Protein AF-W5J853-F1 (afdb_monomer_lite)

Foldseek 3Di:
DVQQVQQVVLLVVLVVLVVDPPVPDDPVSVVSNCCSVPDGGGDDDVPPDGSHPVVVVVVVVVVVVVVVVVVVVVCVVVVVPVVVVVVVVVPD

Organism: Anopheles darlingi (NCBI:txid43151)

Radius of gyration: 26.84 Å; chains: 1; bounding box: 46×20×85 Å

Secondary structure (DSSP, 8-state):
-HHHHHHHHTTTHHHHHHTS-GGG--HHHHHHHHHHHH-----EETTTEE--HHHHHHHHHHHHHHHHHHHHHHHHHHHHHHHHHHTTTTT-

InterPro domains:
  IPR009318 Gustatory receptor [PF06151] (1-79)

Sequence (92 aa):
MFAAEVNDESKRPIEVLRSIPREGWCLEAKRFAEEVTTDVVALTGLKFFSMTRKLVLNVTGAIITYELVLIQFHKDEVSDVDLCKLKRMDTL

Structure (mmCIF, N/CA/C/O backbone):
data_AF-W5J853-F1
#
_entry.id   AF-W5J853-F1
#
loop_
_atom_site.group_PDB
_atom_site.id
_atom_site.type_symbol
_atom_site.label_atom_id
_atom_site.label_alt_id
_atom_site.label_comp_id
_atom_site.label_asym_id
_atom_site.label_entity_id
_atom_site.label_seq_id
_atom_site.pdbx_PDB_ins_code
_atom_site.Cartn_x
_atom_site.Cartn_y
_atom_site.Cartn_z
_atom_site.occupancy
_atom_site.B_iso_or_equiv
_atom_site.auth_seq_id
_atom_site.auth_comp_id
_atom_site.auth_asym_id
_atom_site.auth_atom_id
_atom_site.pdbx_PDB_model_num
ATOM 1 N N . MET A 1 1 ? -4.057 -9.637 -8.658 1.00 62.75 1 MET A N 1
ATOM 2 C CA . MET A 1 1 ? -2.662 -9.906 -8.234 1.00 62.75 1 MET A CA 1
ATOM 3 C C . MET A 1 1 ? -2.703 -10.287 -6.767 1.00 62.75 1 MET A C 1
ATOM 5 O O . MET A 1 1 ? -2.673 -9.405 -5.917 1.00 62.75 1 MET A O 1
ATOM 9 N N . PHE A 1 2 ? -2.755 -11.585 -6.474 1.00 86.94 2 PHE A N 1
ATOM 10 C CA . PHE A 1 2 ? -3.066 -12.096 -5.132 1.00 86.94 2 PHE A CA 1
ATOM 11 C C . PHE A 1 2 ? -2.158 -11.554 -4.017 1.00 86.94 2 PHE A C 1
ATOM 13 O O . PHE A 1 2 ? -2.612 -11.269 -2.917 1.00 86.94 2 PHE A O 1
ATOM 20 N N . ALA A 1 3 ? -0.869 -11.355 -4.299 1.00 90.81 3 ALA A N 1
ATOM 21 C CA . ALA A 1 3 ? 0.087 -10.928 -3.282 1.00 90.81 3 ALA A CA 1
ATOM 22 C C . ALA A 1 3 ? -0.046 -9.444 -2.883 1.00 90.81 3 ALA A C 1
ATOM 24 O O . ALA A 1 3 ? 0.128 -9.100 -1.718 1.00 90.81 3 ALA A O 1
ATOM 25 N N . ALA A 1 4 ? -0.365 -8.565 -3.840 1.00 93.88 4 ALA A N 1
ATOM 26 C CA . ALA A 1 4 ? -0.579 -7.140 -3.580 1.00 93.88 4 ALA A CA 1
ATOM 27 C C . ALA A 1 4 ? -1.960 -6.863 -2.962 1.00 93.88 4 ALA A C 1
ATOM 29 O O . ALA A 1 4 ? -2.122 -5.873 -2.251 1.00 93.88 4 ALA A O 1
ATOM 30 N N . G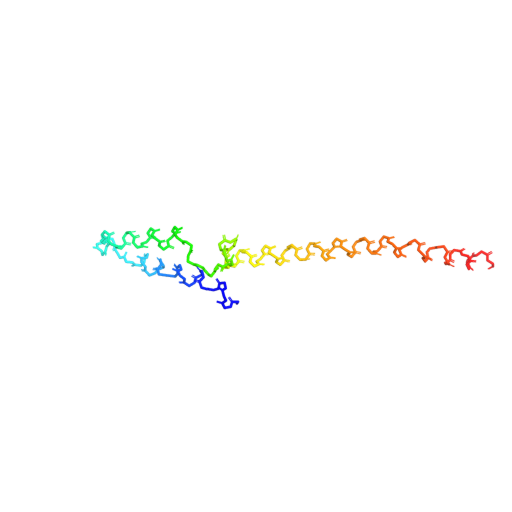LU A 1 5 ? -2.931 -7.749 -3.204 1.00 95.50 5 GLU A N 1
ATOM 31 C CA . GLU A 1 5 ? -4.278 -7.681 -2.626 1.00 95.50 5 GLU A CA 1
ATOM 32 C C . GLU A 1 5 ? -4.271 -7.811 -1.102 1.00 95.50 5 GLU A C 1
ATOM 34 O O . GLU A 1 5 ? -5.149 -7.248 -0.465 1.00 95.50 5 GLU A O 1
ATOM 39 N N . VAL A 1 6 ? -3.256 -8.441 -0.498 1.00 95.69 6 VAL A N 1
ATOM 40 C CA . VAL A 1 6 ? -3.106 -8.496 0.968 1.00 95.69 6 VAL A CA 1
ATOM 41 C C . VAL A 1 6 ? -3.102 -7.091 1.587 1.00 95.69 6 VAL A C 1
ATOM 43 O O . VAL A 1 6 ? -3.736 -6.880 2.617 1.00 95.69 6 VAL A O 1
ATOM 46 N N . ASN A 1 7 ?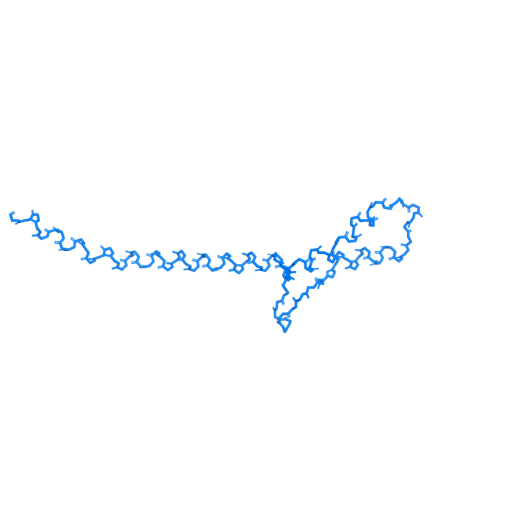 -2.447 -6.118 0.938 1.00 96.00 7 ASN A N 1
ATOM 47 C CA . ASN A 1 7 ? -2.432 -4.729 1.409 1.00 96.00 7 ASN A CA 1
ATOM 48 C C . ASN A 1 7 ? -3.762 -3.997 1.217 1.00 96.00 7 ASN A C 1
ATOM 50 O O . ASN A 1 7 ? -4.077 -3.077 1.971 1.00 96.00 7 ASN A O 1
ATOM 54 N N . ASP A 1 8 ? -4.509 -4.365 0.180 1.00 94.94 8 ASP A N 1
ATOM 55 C CA . ASP A 1 8 ? -5.814 -3.773 -0.097 1.00 94.94 8 ASP A CA 1
ATOM 56 C C . ASP A 1 8 ? -6.859 -4.355 0.878 1.00 94.94 8 ASP A C 1
ATOM 58 O O . ASP A 1 8 ? -7.660 -3.617 1.451 1.00 94.94 8 ASP A O 1
ATOM 62 N N . GLU A 1 9 ? -6.807 -5.667 1.129 1.00 95.50 9 GLU A N 1
ATOM 63 C CA . GLU A 1 9 ? -7.716 -6.381 2.029 1.00 95.50 9 GLU A CA 1
ATOM 64 C C . GLU A 1 9 ? -7.529 -5.957 3.485 1.00 95.50 9 GLU A C 1
ATOM 66 O O . GLU A 1 9 ? -8.511 -5.745 4.194 1.00 95.50 9 GLU A O 1
ATOM 71 N N . SER A 1 10 ? -6.282 -5.746 3.925 1.00 95.44 10 SER A N 1
ATOM 72 C CA . SER A 1 10 ? -5.993 -5.310 5.295 1.00 95.44 10 SER A CA 1
ATOM 73 C C . SER A 1 10 ? -6.635 -3.967 5.648 1.00 95.44 10 SER A C 1
ATOM 75 O O . SER A 1 10 ? -6.832 -3.672 6.823 1.00 95.44 10 SER A O 1
ATOM 77 N N . LYS A 1 11 ? -6.959 -3.146 4.640 1.00 95.50 11 LYS A N 1
ATOM 78 C CA . LYS A 1 11 ? -7.561 -1.820 4.813 1.00 95.50 11 LYS A CA 1
ATOM 79 C C . LYS A 1 11 ? -9.084 -1.844 4.792 1.00 95.50 11 LYS A C 1
ATOM 81 O O . LYS A 1 11 ? -9.686 -0.899 5.289 1.00 95.50 11 LYS A O 1
ATOM 86 N N . ARG A 1 12 ? -9.724 -2.904 4.287 1.00 95.50 12 ARG A N 1
ATOM 87 C CA . ARG A 1 12 ? -11.195 -3.001 4.207 1.00 95.50 12 ARG A CA 1
ATOM 88 C C . ARG A 1 12 ? -11.945 -2.827 5.533 1.00 95.50 12 ARG A C 1
ATOM 90 O O . ARG A 1 12 ? -13.025 -2.235 5.497 1.00 95.50 12 ARG A O 1
ATOM 97 N N . PRO A 1 13 ? -11.424 -3.242 6.707 1.00 95.56 13 PRO A N 1
ATOM 98 C CA . PRO A 1 13 ? -12.130 -3.045 7.974 1.00 95.56 13 PRO A CA 1
ATOM 99 C C . PRO A 1 13 ? -12.504 -1.586 8.267 1.00 95.56 13 PRO A C 1
ATOM 101 O O . PRO A 1 13 ? -13.490 -1.336 8.960 1.00 95.56 13 PRO A O 1
ATOM 104 N N . ILE A 1 14 ? -11.780 -0.609 7.705 1.00 95.31 14 ILE A N 1
ATOM 105 C CA . ILE A 1 14 ? -12.097 0.810 7.898 1.00 95.31 14 ILE A CA 1
ATOM 106 C C . ILE A 1 14 ? -13.469 1.196 7.335 1.00 95.31 14 ILE A C 1
ATOM 108 O O . ILE A 1 14 ? -14.113 2.104 7.856 1.00 95.31 14 ILE A O 1
ATOM 112 N N . GLU A 1 15 ? -13.927 0.528 6.277 1.00 95.00 15 GLU A N 1
ATOM 113 C CA . GLU A 1 15 ? -15.227 0.797 5.657 1.00 95.00 15 GLU A CA 1
ATOM 114 C C . GLU A 1 15 ? -16.356 0.397 6.605 1.00 95.00 15 GLU A C 1
ATOM 116 O O . GLU A 1 15 ? -17.299 1.159 6.818 1.00 95.00 15 GLU A O 1
ATOM 121 N N . VAL A 1 16 ? -16.194 -0.752 7.263 1.00 94.06 16 VAL A N 1
ATOM 122 C CA . VAL A 1 16 ? -17.124 -1.242 8.281 1.00 94.06 16 VAL A CA 1
ATOM 123 C C . VAL A 1 16 ? -17.104 -0.327 9.503 1.00 94.06 16 VAL A C 1
ATOM 125 O O . VAL A 1 16 ? -18.165 0.105 9.946 1.00 94.06 16 VAL A O 1
ATOM 128 N N . LEU A 1 17 ? -15.924 0.061 10.003 1.00 94.06 17 LEU A N 1
ATOM 129 C CA . LEU A 1 17 ? -15.811 0.990 11.139 1.00 94.06 17 LEU A CA 1
ATOM 130 C C . LEU A 1 17 ? -16.495 2.334 10.862 1.00 94.06 17 LEU A C 1
ATOM 132 O O . LEU A 1 17 ? -17.142 2.896 11.742 1.00 94.06 17 LEU A O 1
ATOM 136 N N . ARG A 1 18 ? -16.406 2.841 9.627 1.00 92.06 18 ARG A N 1
ATOM 137 C CA . ARG A 1 18 ? -17.054 4.099 9.221 1.00 92.06 18 ARG A CA 1
ATOM 138 C C . ARG A 1 18 ? -18.579 4.030 9.172 1.00 92.06 18 ARG A C 1
ATOM 140 O O . ARG A 1 18 ? -19.208 5.083 9.194 1.00 92.06 18 ARG A O 1
ATOM 147 N N . SER A 1 19 ? -19.172 2.837 9.134 1.00 93.62 19 SER A N 1
ATOM 148 C CA . SER A 1 19 ? -20.629 2.666 9.224 1.00 93.62 19 SER A CA 1
ATOM 149 C C . SER A 1 19 ? -21.176 2.730 10.656 1.00 93.62 19 SER A C 1
ATOM 151 O O . SER A 1 19 ? -22.387 2.836 10.841 1.00 93.62 19 SER A O 1
ATOM 153 N N . ILE A 1 20 ? -20.307 2.690 11.673 1.00 92.94 20 ILE A N 1
ATOM 154 C CA . ILE A 1 20 ? -20.722 2.668 13.078 1.00 92.94 20 ILE A CA 1
ATOM 155 C C . ILE A 1 20 ? -21.200 4.072 13.502 1.00 92.94 20 ILE A C 1
ATOM 157 O O . ILE A 1 20 ? -20.458 5.047 13.323 1.00 92.94 20 ILE A O 1
ATOM 161 N N . PRO A 1 21 ? -22.407 4.204 14.092 1.00 93.75 21 PRO A N 1
ATOM 162 C CA . PRO A 1 21 ? -22.905 5.474 14.614 1.00 93.75 21 PRO A CA 1
ATOM 163 C C . PRO A 1 21 ? -22.036 5.972 15.770 1.00 93.75 21 PRO A C 1
ATOM 165 O O . PRO A 1 21 ? -21.399 5.193 16.471 1.00 93.75 21 PRO A O 1
ATOM 168 N N . ARG A 1 22 ? -22.029 7.288 16.003 1.00 88.88 22 ARG A N 1
ATOM 169 C CA . ARG A 1 22 ? -21.100 7.944 16.941 1.00 88.88 22 ARG A CA 1
ATOM 170 C C . ARG A 1 22 ? -21.185 7.396 18.373 1.00 88.88 22 ARG A C 1
ATOM 172 O O . ARG A 1 22 ? -20.165 7.333 19.046 1.00 88.88 22 ARG A O 1
ATOM 179 N N . GLU A 1 23 ? -22.367 6.959 18.806 1.00 93.31 23 GLU A N 1
ATOM 180 C CA . GLU A 1 23 ? -22.590 6.320 20.114 1.00 93.31 23 GLU A CA 1
ATOM 181 C C . GLU A 1 23 ? -21.881 4.963 20.262 1.00 93.31 23 GLU A C 1
ATOM 183 O O . GLU A 1 23 ? -21.542 4.565 21.371 1.00 93.31 23 GLU A O 1
ATOM 188 N N . GLY A 1 24 ? -21.636 4.258 19.152 1.00 87.75 24 GLY A N 1
ATOM 189 C CA . GLY A 1 24 ? -20.947 2.965 19.123 1.00 87.75 24 GLY A CA 1
ATOM 190 C C . GLY A 1 24 ? -19.421 3.065 19.050 1.00 87.75 24 GLY A C 1
ATOM 191 O O . GLY A 1 24 ? -18.747 2.037 19.021 1.00 87.75 24 GLY A O 1
ATOM 192 N N . TRP A 1 25 ? -18.855 4.275 19.005 1.00 95.12 25 TRP A N 1
ATOM 193 C CA . TRP A 1 25 ? -17.406 4.470 18.971 1.00 95.12 25 TRP A CA 1
ATOM 194 C C . TRP A 1 25 ? -16.808 4.420 20.376 1.00 95.12 25 TRP A C 1
ATOM 196 O O . TRP A 1 25 ? -16.937 5.359 21.160 1.00 95.12 25 TRP A O 1
ATOM 206 N N . CYS A 1 26 ? -16.087 3.340 20.668 1.00 94.38 26 CYS A N 1
ATOM 207 C CA . CYS A 1 26 ? -15.237 3.229 21.849 1.00 94.38 26 CYS A CA 1
ATOM 208 C C . CYS A 1 26 ? -13.772 3.591 21.542 1.00 94.38 26 CYS A C 1
ATOM 210 O O . CYS A 1 26 ? -13.376 3.832 20.395 1.00 94.38 26 CYS A O 1
ATOM 212 N N . LEU A 1 27 ? -12.946 3.618 22.590 1.00 96.12 27 LEU A N 1
ATOM 213 C CA . LEU A 1 27 ? -11.516 3.906 22.487 1.00 96.12 27 LEU A CA 1
ATOM 214 C C . LEU A 1 27 ? -10.790 2.896 21.585 1.00 96.12 27 LEU A C 1
ATOM 216 O O . LEU A 1 27 ? -9.903 3.267 20.818 1.00 96.12 27 LEU A O 1
ATOM 220 N N . GLU A 1 28 ? -11.181 1.629 21.653 1.00 96.00 28 GLU A N 1
ATOM 221 C CA . GLU A 1 28 ? -10.602 0.525 20.893 1.00 96.00 28 GLU A CA 1
ATOM 222 C C . GLU A 1 28 ? -10.943 0.641 19.407 1.00 96.00 28 GLU A C 1
ATOM 224 O O . GLU A 1 28 ? -10.059 0.476 18.572 1.00 96.00 28 GLU A O 1
ATOM 229 N N . ALA A 1 29 ? -12.182 1.018 19.070 1.00 94.44 29 ALA A N 1
ATOM 230 C CA . ALA A 1 29 ? -12.586 1.276 17.688 1.00 94.44 29 ALA A CA 1
ATOM 231 C C . ALA A 1 29 ? -11.771 2.422 17.070 1.00 94.44 29 ALA A C 1
ATOM 233 O O . ALA A 1 29 ? -11.351 2.336 15.916 1.00 94.44 29 ALA A O 1
ATOM 234 N N . LYS A 1 30 ? -11.483 3.471 17.855 1.00 94.62 30 LYS A N 1
ATOM 235 C CA . LYS A 1 30 ? -10.606 4.569 17.434 1.00 94.62 30 LYS A CA 1
ATOM 236 C C . LYS A 1 30 ? -9.170 4.101 17.190 1.00 94.62 30 LYS A C 1
ATOM 238 O O . LYS A 1 30 ? -8.632 4.374 16.122 1.00 94.62 30 LYS A O 1
ATOM 243 N N . ARG A 1 31 ? -8.572 3.376 18.141 1.00 96.06 31 ARG A N 1
ATOM 244 C CA . ARG A 1 31 ? -7.204 2.841 18.006 1.00 96.06 31 ARG A CA 1
ATOM 245 C C . ARG A 1 31 ? -7.076 1.910 16.805 1.00 96.06 31 ARG A C 1
ATOM 247 O O . ARG A 1 31 ? -6.140 2.043 16.029 1.00 96.06 31 ARG A O 1
ATOM 254 N N . PHE A 1 32 ? -8.049 1.023 16.616 1.00 95.56 32 PHE A N 1
ATOM 255 C CA . PHE A 1 32 ? -8.065 0.110 15.482 1.00 95.56 32 PHE A CA 1
ATOM 256 C C . PHE A 1 32 ? -8.227 0.855 14.149 1.00 95.56 32 PHE A C 1
ATOM 258 O O . PHE A 1 32 ? -7.542 0.541 13.182 1.00 95.56 32 PHE A O 1
ATOM 265 N N . ALA A 1 33 ? -9.066 1.896 14.090 1.00 95.50 33 ALA A N 1
ATOM 266 C CA . ALA A 1 33 ? -9.174 2.737 12.898 1.00 95.50 33 ALA A CA 1
ATOM 267 C C . ALA A 1 33 ? -7.851 3.456 12.571 1.00 95.50 33 ALA A C 1
ATOM 269 O O . ALA A 1 33 ? -7.466 3.534 11.403 1.00 95.50 33 ALA A O 1
ATOM 270 N N . GLU A 1 34 ? -7.147 3.968 13.585 1.00 95.56 34 GLU A N 1
ATOM 271 C CA . GLU A 1 34 ? -5.824 4.588 13.431 1.00 95.56 34 GLU A CA 1
ATOM 272 C C . GLU A 1 34 ? -4.785 3.573 12.927 1.00 95.56 34 GLU A C 1
ATOM 274 O O . GLU A 1 34 ? -4.044 3.872 11.991 1.00 95.56 34 GLU A O 1
ATOM 279 N N . GLU A 1 35 ? -4.778 2.357 13.472 1.00 95.88 35 GLU A N 1
ATOM 2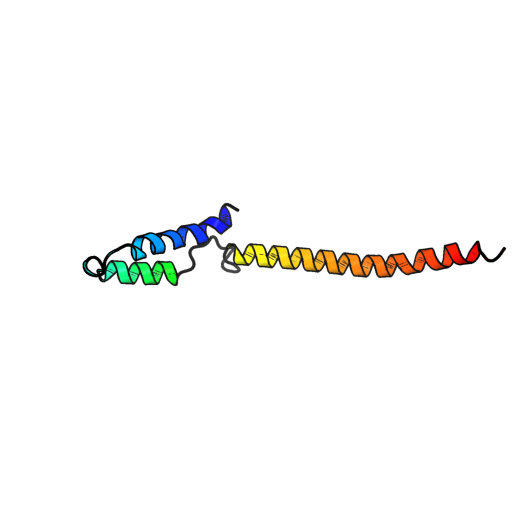80 C CA . GLU A 1 35 ? -3.875 1.275 13.065 1.00 95.88 35 GLU A CA 1
ATOM 281 C C . GLU A 1 35 ? -4.122 0.838 11.615 1.00 95.88 35 GLU A C 1
ATOM 283 O O . GLU A 1 35 ? -3.208 0.882 10.795 1.00 95.88 35 GLU A O 1
ATOM 288 N N . VAL A 1 36 ? -5.371 0.529 11.252 1.00 96.38 36 VAL A N 1
ATOM 289 C CA . VAL A 1 36 ? -5.753 0.096 9.893 1.00 96.38 36 VAL A CA 1
ATOM 290 C C . VAL A 1 36 ? -5.441 1.159 8.833 1.00 96.38 36 VAL A C 1
ATOM 292 O O . VAL A 1 36 ? -5.179 0.832 7.674 1.00 96.38 36 VAL A O 1
ATOM 295 N N . THR A 1 37 ? -5.490 2.443 9.200 1.00 94.31 37 THR A N 1
ATOM 296 C CA . THR A 1 37 ? -5.219 3.544 8.263 1.00 94.31 37 THR A CA 1
ATOM 297 C C . THR A 1 37 ? -3.744 3.904 8.152 1.00 94.31 37 THR A C 1
ATOM 299 O O . THR A 1 37 ? -3.320 4.347 7.082 1.00 94.31 37 THR A O 1
ATOM 302 N N . THR A 1 38 ? -2.973 3.726 9.223 1.00 93.94 38 THR A N 1
ATOM 303 C CA . THR A 1 38 ? -1.575 4.171 9.292 1.00 93.94 38 THR A CA 1
ATOM 304 C C . THR A 1 38 ? -0.599 3.053 8.950 1.00 93.94 38 THR A C 1
ATOM 306 O O . THR A 1 38 ? 0.420 3.312 8.306 1.00 93.94 38 THR A O 1
ATOM 309 N N . ASP A 1 39 ? -0.891 1.821 9.364 1.00 94.75 39 ASP A N 1
ATOM 310 C CA . ASP A 1 39 ? 0.040 0.711 9.213 1.00 94.75 39 ASP A CA 1
ATOM 311 C C . ASP A 1 39 ? 0.007 0.091 7.807 1.00 94.75 39 ASP A C 1
ATOM 313 O O . ASP A 1 39 ? -1.008 0.070 7.100 1.00 94.75 39 ASP A O 1
ATOM 317 N N . VAL A 1 40 ? 1.159 -0.427 7.379 1.00 94.62 40 VAL A N 1
ATOM 318 C CA . VAL A 1 40 ? 1.330 -1.064 6.071 1.00 94.62 40 VAL A CA 1
ATOM 319 C C . VAL A 1 40 ? 1.429 -2.569 6.259 1.00 94.62 40 VAL A C 1
ATOM 321 O O . VAL A 1 40 ? 2.511 -3.149 6.318 1.00 94.62 40 VAL A O 1
ATOM 324 N N . VAL A 1 41 ? 0.272 -3.223 6.263 1.00 96.06 41 VAL A N 1
ATOM 325 C CA . VAL A 1 41 ? 0.193 -4.685 6.231 1.00 96.06 41 VAL A CA 1
ATOM 326 C C . VAL A 1 41 ? 0.387 -5.144 4.788 1.00 96.06 41 VAL A C 1
ATOM 328 O O . VAL A 1 41 ? -0.464 -4.934 3.928 1.00 96.06 41 VAL A O 1
ATOM 331 N N . ALA A 1 42 ? 1.551 -5.702 4.477 1.00 96.38 42 ALA A N 1
ATOM 332 C CA . ALA A 1 42 ? 1.874 -6.211 3.149 1.00 96.38 42 ALA A CA 1
ATOM 333 C C . ALA A 1 42 ? 2.964 -7.282 3.238 1.00 96.38 42 ALA A C 1
ATOM 335 O O . ALA A 1 42 ? 3.769 -7.298 4.170 1.00 96.38 42 ALA A O 1
ATOM 336 N N . LEU A 1 43 ? 3.042 -8.148 2.228 1.00 95.81 43 LEU A N 1
ATOM 337 C CA . LEU A 1 43 ? 4.202 -9.023 2.067 1.00 95.81 43 LEU A CA 1
ATOM 338 C C . LEU A 1 43 ? 5.432 -8.172 1.747 1.00 95.81 43 LEU A C 1
ATOM 340 O O . LEU A 1 43 ? 5.350 -7.237 0.952 1.00 95.81 43 LEU A O 1
ATOM 344 N N . THR A 1 44 ? 6.576 -8.493 2.342 1.00 95.94 44 THR A N 1
ATOM 345 C CA . THR A 1 44 ? 7.813 -7.734 2.122 1.00 95.94 44 THR A CA 1
ATOM 346 C C . THR A 1 44 ? 8.904 -8.611 1.526 1.00 95.94 44 THR A C 1
ATOM 348 O O . THR A 1 44 ? 8.996 -9.801 1.822 1.00 95.94 44 THR A O 1
ATOM 351 N N . GLY A 1 45 ? 9.751 -8.014 0.690 1.00 94.00 45 GLY A N 1
ATOM 352 C CA . GLY A 1 45 ? 10.990 -8.633 0.223 1.00 94.00 45 GLY A CA 1
ATOM 353 C C . GLY A 1 45 ? 12.146 -8.184 1.106 1.00 94.00 45 GLY A C 1
ATOM 354 O O . GLY A 1 45 ? 12.740 -7.148 0.826 1.00 94.00 45 GLY A O 1
ATOM 355 N N . LEU A 1 46 ? 12.424 -8.906 2.200 1.00 94.31 46 LEU A N 1
ATOM 356 C CA . LEU A 1 46 ? 13.521 -8.590 3.138 1.00 94.31 46 LEU A CA 1
ATOM 357 C C . LEU A 1 46 ? 13.507 -7.128 3.639 1.00 94.31 46 LEU A C 1
ATOM 359 O O . LEU A 1 46 ? 14.553 -6.524 3.852 1.00 94.31 46 LEU A O 1
ATOM 363 N N . LYS A 1 47 ? 12.312 -6.541 3.806 1.00 92.88 47 LYS A N 1
ATOM 364 C CA . LYS A 1 47 ? 12.100 -5.119 4.152 1.00 92.88 47 LYS A CA 1
ATOM 365 C C . LYS A 1 47 ? 12.662 -4.091 3.150 1.00 92.88 47 LYS A C 1
ATOM 367 O O . LYS A 1 47 ? 12.625 -2.903 3.445 1.00 92.88 47 LYS A O 1
ATOM 372 N N . PHE A 1 48 ? 13.117 -4.494 1.961 1.00 95.69 48 PHE A N 1
ATOM 373 C CA . PHE A 1 48 ? 13.505 -3.552 0.901 1.00 95.69 48 PHE A CA 1
ATOM 374 C C . PHE A 1 48 ? 12.299 -2.918 0.217 1.00 95.69 48 PHE A C 1
ATOM 376 O O . PHE A 1 48 ? 12.334 -1.753 -0.169 1.00 95.69 48 PHE A O 1
ATOM 383 N N . PHE A 1 49 ? 11.216 -3.677 0.080 1.00 95.44 49 PHE A N 1
ATOM 384 C CA . PHE A 1 49 ? 9.968 -3.182 -0.476 1.00 95.44 49 PHE A CA 1
ATOM 385 C C . PHE A 1 49 ? 8.771 -3.897 0.141 1.00 95.44 49 PHE A C 1
ATOM 387 O O . PHE A 1 49 ? 8.868 -5.040 0.596 1.00 95.44 49 PHE A O 1
ATOM 394 N N . SER A 1 50 ? 7.631 -3.212 0.106 1.00 96.38 50 SER A N 1
ATOM 395 C CA . SER A 1 50 ? 6.325 -3.765 0.457 1.00 96.38 50 SER A CA 1
ATOM 396 C C . SER A 1 50 ? 5.534 -4.039 -0.814 1.00 96.38 50 SER A C 1
ATOM 398 O O . SER A 1 50 ? 5.346 -3.148 -1.648 1.00 96.38 50 SER A O 1
ATOM 400 N N . MET A 1 51 ? 5.064 -5.271 -0.960 1.00 95.88 51 MET A N 1
ATOM 401 C CA . MET A 1 51 ? 4.273 -5.733 -2.090 1.00 95.88 51 MET A CA 1
ATOM 402 C C . MET A 1 51 ? 2.875 -5.116 -2.023 1.00 95.88 51 MET A C 1
ATOM 404 O O . MET A 1 51 ? 1.969 -5.618 -1.368 1.00 95.88 51 MET A O 1
ATOM 408 N N . THR A 1 52 ? 2.728 -3.980 -2.698 1.00 96.62 52 THR A N 1
ATOM 409 C CA . THR A 1 52 ? 1.495 -3.190 -2.787 1.00 96.62 52 THR A CA 1
ATOM 410 C C . THR A 1 52 ? 1.149 -2.954 -4.252 1.00 96.62 52 THR A C 1
ATOM 412 O O . THR A 1 52 ? 2.029 -2.995 -5.116 1.00 96.62 52 THR A O 1
ATOM 415 N N . ARG A 1 53 ? -0.116 -2.637 -4.554 1.00 95.31 53 ARG A N 1
ATOM 416 C CA . ARG A 1 53 ? -0.537 -2.290 -5.923 1.0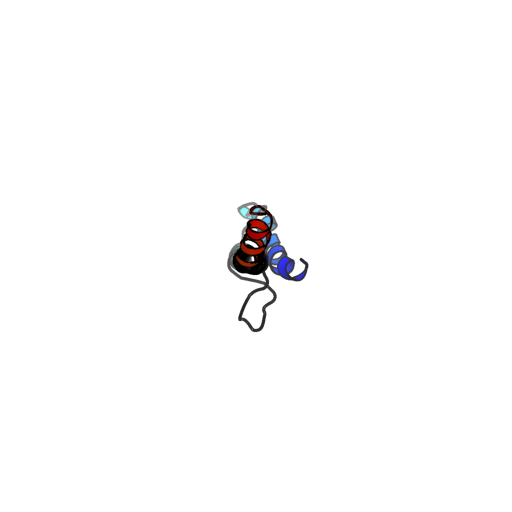0 95.31 53 ARG A 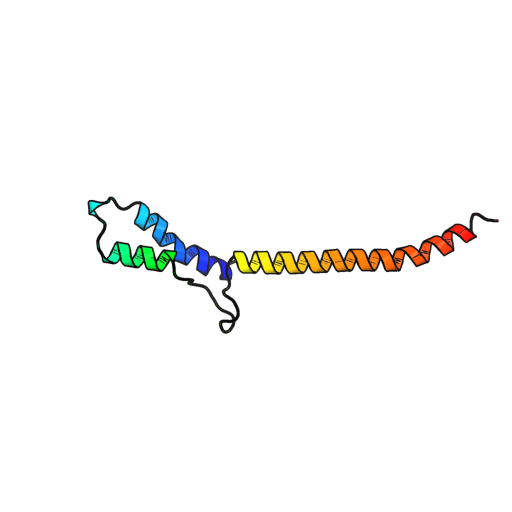CA 1
ATOM 417 C C . ARG A 1 53 ? 0.304 -1.148 -6.507 1.00 95.31 53 ARG A C 1
ATOM 419 O O . ARG A 1 53 ? 0.681 -1.196 -7.673 1.00 95.31 53 ARG A O 1
ATOM 426 N N . LYS A 1 54 ? 0.661 -0.163 -5.673 1.00 95.56 54 LYS A N 1
ATOM 427 C CA . LYS A 1 54 ? 1.533 0.962 -6.041 1.00 95.56 54 LYS A CA 1
ATOM 428 C C . LYS A 1 54 ? 2.917 0.495 -6.494 1.00 95.56 54 LYS A C 1
ATOM 430 O O . LYS A 1 54 ? 3.395 0.955 -7.523 1.00 95.56 54 LYS A O 1
ATOM 435 N N . LEU A 1 55 ? 3.545 -0.425 -5.755 1.00 96.38 55 LEU A N 1
ATOM 436 C CA . LEU A 1 55 ? 4.845 -0.972 -6.149 1.00 96.38 55 LEU A CA 1
ATOM 437 C C . LEU A 1 55 ? 4.756 -1.669 -7.505 1.00 96.38 55 LEU A C 1
ATOM 439 O O . LEU A 1 55 ? 5.603 -1.431 -8.360 1.00 96.38 55 LEU A O 1
ATOM 443 N N . VAL A 1 56 ? 3.735 -2.504 -7.707 1.00 95.69 56 VAL A N 1
ATOM 444 C CA . VAL A 1 56 ? 3.607 -3.238 -8.966 1.00 95.69 56 VAL A CA 1
ATOM 445 C C . VAL A 1 56 ? 3.441 -2.280 -10.143 1.00 95.69 56 VAL A C 1
ATOM 447 O O . VAL A 1 56 ? 4.157 -2.410 -11.129 1.00 95.69 56 VAL A O 1
ATOM 450 N N . LEU A 1 57 ? 2.581 -1.266 -10.009 1.00 96.56 57 LEU A N 1
ATOM 451 C CA . LEU A 1 57 ? 2.413 -0.239 -11.039 1.00 96.56 57 LEU A CA 1
ATOM 452 C C . LEU A 1 57 ? 3.720 0.513 -11.330 1.00 96.56 57 LEU A C 1
ATOM 454 O O . LEU A 1 57 ? 4.034 0.751 -12.494 1.00 96.56 57 LEU A O 1
ATOM 458 N N . ASN A 1 58 ? 4.510 0.830 -10.301 1.00 97.44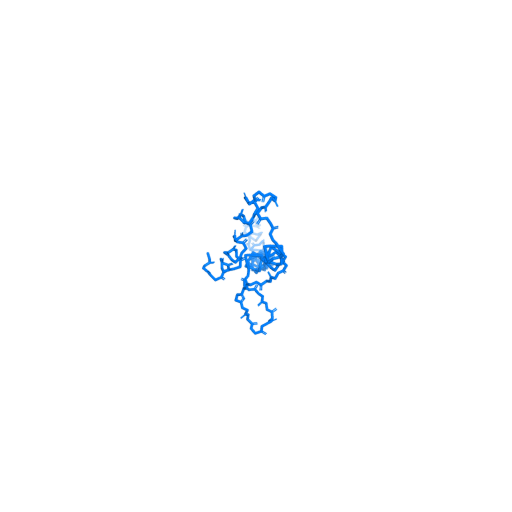 58 ASN A N 1
ATOM 459 C CA . ASN A 1 58 ? 5.811 1.476 -10.477 1.00 97.44 58 ASN A CA 1
ATOM 460 C C . ASN A 1 58 ? 6.798 0.587 -11.247 1.00 97.44 58 ASN A C 1
ATOM 462 O O . ASN A 1 58 ? 7.451 1.060 -12.172 1.00 97.44 58 ASN A O 1
ATOM 466 N N . VAL A 1 59 ? 6.903 -0.695 -10.883 1.00 97.12 59 VAL A N 1
ATOM 467 C CA . VAL A 1 59 ? 7.808 -1.646 -11.548 1.00 97.12 59 VAL A CA 1
ATOM 468 C C . VAL A 1 59 ? 7.378 -1.876 -12.995 1.00 97.12 59 VAL A C 1
ATOM 470 O O . VAL A 1 59 ? 8.213 -1.824 -13.893 1.00 97.12 59 VAL A O 1
ATOM 473 N N . THR A 1 60 ? 6.080 -2.057 -13.251 1.00 97.50 60 THR A N 1
ATOM 474 C CA . THR A 1 60 ? 5.547 -2.173 -14.614 1.00 97.50 60 THR A CA 1
ATOM 475 C C . THR A 1 60 ? 5.832 -0.917 -15.439 1.00 97.50 60 THR A C 1
ATOM 477 O O . THR A 1 60 ? 6.264 -1.032 -16.582 1.00 97.50 60 THR A O 1
ATOM 480 N N . GLY A 1 61 ? 5.657 0.276 -14.862 1.00 98.12 61 GLY A N 1
ATOM 481 C CA . GLY A 1 61 ? 5.996 1.537 -15.522 1.00 98.12 61 GLY A CA 1
ATOM 482 C C . GLY A 1 61 ? 7.484 1.646 -15.859 1.00 98.12 61 GLY A C 1
ATOM 483 O O . GLY A 1 61 ? 7.830 2.064 -16.963 1.00 98.12 61 GLY A O 1
ATOM 484 N N . ALA A 1 62 ? 8.364 1.213 -14.952 1.00 98.19 62 ALA A N 1
ATOM 485 C CA . ALA A 1 62 ? 9.800 1.173 -15.204 1.00 98.19 62 ALA A CA 1
ATOM 486 C C . ALA A 1 62 ? 10.141 0.222 -16.360 1.00 98.19 62 ALA A C 1
ATOM 488 O O . ALA A 1 62 ? 10.836 0.635 -17.282 1.00 98.19 62 ALA A O 1
ATOM 489 N N . ILE A 1 63 ? 9.597 -1.003 -16.361 1.00 98.25 63 ILE A N 1
ATOM 490 C CA . ILE A 1 63 ? 9.796 -1.975 -17.450 1.00 98.25 63 ILE A CA 1
ATOM 491 C C . ILE A 1 63 ? 9.367 -1.365 -18.786 1.00 98.25 63 ILE A C 1
ATOM 493 O O . ILE A 1 63 ? 10.170 -1.309 -19.707 1.00 98.25 63 ILE A O 1
ATOM 497 N N . ILE A 1 64 ? 8.143 -0.832 -18.874 1.00 98.44 64 ILE A N 1
ATOM 498 C CA . ILE A 1 64 ? 7.636 -0.204 -20.105 1.00 98.44 64 ILE A CA 1
ATOM 499 C C . ILE A 1 64 ? 8.546 0.946 -20.551 1.00 98.44 64 ILE A C 1
ATOM 501 O O . ILE A 1 64 ? 8.837 1.070 -21.736 1.00 98.44 64 ILE A O 1
ATOM 505 N N . THR A 1 65 ? 9.012 1.777 -19.616 1.00 97.75 65 THR A N 1
ATOM 506 C CA . THR A 1 65 ? 9.918 2.890 -19.930 1.00 97.75 65 THR A CA 1
ATOM 507 C C . THR A 1 65 ? 11.224 2.381 -20.535 1.00 97.75 65 THR A C 1
ATOM 509 O O . THR A 1 65 ? 11.660 2.905 -21.557 1.00 97.75 65 THR A O 1
ATOM 512 N N . TYR A 1 66 ? 11.827 1.342 -19.952 1.00 97.81 66 TYR A N 1
ATOM 513 C CA . TYR A 1 66 ? 13.050 0.748 -20.491 1.00 97.81 66 TYR A CA 1
ATOM 514 C C . TYR A 1 66 ? 12.832 0.117 -21.864 1.00 97.81 66 TYR A C 1
ATOM 516 O O . TYR A 1 66 ? 13.625 0.370 -22.766 1.00 97.81 66 TYR A O 1
ATOM 524 N N . GLU A 1 67 ? 11.744 -0.630 -22.052 1.00 95.44 67 GLU A N 1
ATOM 525 C CA . GLU A 1 67 ? 11.399 -1.209 -23.355 1.00 95.44 67 GLU A CA 1
ATOM 526 C C . GLU A 1 67 ? 11.231 -0.118 -24.427 1.00 95.44 67 GLU A C 1
ATOM 528 O O . GLU A 1 67 ? 11.789 -0.218 -25.518 1.00 95.44 67 GLU A O 1
ATOM 533 N N . LEU A 1 68 ? 10.527 0.976 -24.114 1.00 95.56 68 LEU A N 1
ATOM 534 C CA . LEU A 1 68 ? 10.334 2.092 -25.046 1.00 95.56 68 LEU A CA 1
ATOM 535 C C . LEU A 1 68 ? 11.649 2.779 -25.421 1.00 95.56 68 LEU A C 1
ATOM 537 O O . LEU A 1 68 ? 11.873 3.065 -26.598 1.00 95.56 68 LEU A O 1
ATOM 541 N N . VAL A 1 69 ? 12.517 3.029 -24.441 1.00 95.94 69 VAL A N 1
ATOM 542 C CA . VAL A 1 69 ? 13.830 3.642 -24.671 1.00 95.94 69 VAL A CA 1
ATOM 543 C C . VAL A 1 69 ? 14.700 2.731 -25.541 1.00 95.94 69 VAL A C 1
ATOM 545 O O . VAL A 1 69 ? 15.288 3.195 -26.516 1.00 95.94 69 VAL A O 1
ATOM 548 N N . LEU A 1 70 ? 14.731 1.426 -25.258 1.00 94.06 70 LEU A N 1
ATOM 549 C CA . LEU A 1 70 ? 15.494 0.455 -26.048 1.00 94.06 70 LEU A CA 1
ATOM 550 C C . LEU A 1 70 ? 15.023 0.382 -27.508 1.00 94.06 70 LEU A C 1
ATOM 552 O O . LEU A 1 70 ? 15.856 0.276 -28.409 1.00 94.06 70 LEU A O 1
ATOM 556 N N . ILE A 1 71 ? 13.713 0.476 -27.755 1.00 93.44 71 ILE A N 1
ATOM 557 C CA . ILE A 1 71 ? 13.147 0.505 -29.113 1.00 93.44 71 ILE A CA 1
ATOM 558 C C . ILE A 1 71 ? 13.574 1.767 -29.873 1.00 93.44 71 ILE A C 1
ATOM 560 O O . ILE A 1 71 ? 13.832 1.695 -31.075 1.00 93.44 71 ILE A O 1
ATOM 564 N N . GLN A 1 72 ? 13.633 2.920 -29.202 1.00 89.00 72 GLN A N 1
ATOM 565 C CA . GLN A 1 72 ? 14.078 4.174 -29.817 1.00 89.00 72 GLN A CA 1
ATOM 566 C C . GLN A 1 72 ? 15.543 4.075 -30.259 1.00 89.00 72 GLN A C 1
ATOM 568 O O . GLN A 1 72 ? 15.830 4.300 -31.430 1.00 89.00 72 GLN A O 1
ATOM 573 N N . PHE A 1 73 ? 16.432 3.602 -29.380 1.00 88.75 73 PHE A N 1
ATOM 574 C CA . PHE A 1 73 ? 17.844 3.405 -29.721 1.00 88.75 73 PHE A CA 1
ATOM 575 C C . PHE A 1 73 ? 18.065 2.370 -30.837 1.00 88.75 73 PHE A C 1
ATOM 577 O O . PHE A 1 73 ? 18.883 2.594 -31.724 1.00 88.75 73 PHE A O 1
ATOM 584 N N . HIS A 1 74 ? 17.309 1.265 -30.859 1.00 83.56 74 HIS A N 1
ATOM 585 C CA . HIS A 1 74 ? 17.404 0.286 -31.954 1.00 83.56 74 HIS A CA 1
ATOM 586 C C . HIS A 1 74 ? 16.962 0.855 -33.309 1.00 83.56 74 HIS A C 1
ATOM 588 O O . HIS A 1 74 ? 17.507 0.480 -34.346 1.00 83.56 74 HIS A O 1
ATOM 594 N N . LYS A 1 75 ? 15.959 1.741 -33.331 1.00 72.31 75 LYS A N 1
ATOM 595 C CA . LYS A 1 75 ? 15.533 2.406 -34.571 1.00 72.31 75 LYS A CA 1
ATOM 596 C C . LYS A 1 75 ? 16.603 3.349 -35.103 1.00 72.31 75 LYS A C 1
ATOM 598 O O . LYS A 1 75 ? 16.804 3.382 -36.316 1.00 72.31 75 LYS A O 1
ATOM 603 N N . ASP A 1 76 ? 17.288 4.057 -34.214 1.00 64.25 76 ASP A N 1
ATOM 604 C CA . ASP A 1 76 ? 18.384 4.940 -34.598 1.00 64.25 76 ASP A CA 1
ATOM 605 C C . ASP A 1 76 ? 19.544 4.136 -35.218 1.00 64.25 76 ASP A C 1
ATOM 607 O O . ASP A 1 76 ? 20.047 4.527 -36.269 1.00 64.25 76 ASP A O 1
ATOM 611 N N . GLU A 1 77 ? 19.881 2.953 -34.683 1.00 59.50 77 GLU A N 1
ATOM 612 C CA . GLU A 1 77 ? 20.910 2.071 -35.269 1.00 59.50 77 GLU A CA 1
ATOM 613 C C . GLU A 1 77 ? 20.524 1.473 -36.637 1.00 59.50 77 GLU A C 1
ATOM 615 O O . GLU A 1 77 ? 21.364 1.370 -37.532 1.00 59.50 77 GLU A O 1
ATOM 620 N N . VAL A 1 78 ? 19.261 1.078 -36.837 1.00 59.31 78 VAL A N 1
ATOM 621 C CA . VAL A 1 78 ? 18.815 0.445 -38.098 1.00 59.31 78 VAL A CA 1
ATOM 622 C C . VAL A 1 78 ? 18.566 1.477 -39.209 1.00 59.31 78 VAL A C 1
ATOM 624 O O . VAL A 1 78 ? 18.711 1.160 -40.391 1.00 59.31 78 VAL A O 1
ATOM 627 N N . SER A 1 79 ? 18.243 2.727 -38.861 1.00 56.50 79 SER A N 1
ATOM 628 C CA . SER A 1 79 ? 17.922 3.777 -39.841 1.00 56.50 79 SER A CA 1
ATOM 629 C C . SER A 1 79 ? 19.107 4.246 -40.704 1.00 56.50 79 SER A C 1
ATOM 631 O O . SER A 1 79 ? 18.883 4.749 -41.807 1.00 56.50 79 SER A O 1
ATOM 633 N N . ASP A 1 80 ? 20.353 4.011 -40.277 1.00 55.22 80 ASP A N 1
ATOM 634 C CA . ASP A 1 80 ? 21.553 4.399 -41.038 1.00 55.22 80 ASP A CA 1
ATOM 635 C C . ASP A 1 80 ? 21.967 3.343 -42.093 1.00 55.22 80 ASP A C 1
ATOM 637 O O . ASP A 1 80 ? 22.591 3.659 -43.109 1.00 55.22 80 ASP A O 1
ATOM 641 N N . VAL A 1 81 ? 21.566 2.074 -41.921 1.00 58.12 81 VAL A N 1
ATOM 642 C CA . VAL A 1 81 ? 22.039 0.963 -42.775 1.00 58.12 81 VAL A CA 1
ATOM 643 C C . VAL A 1 81 ? 21.281 0.859 -44.109 1.00 58.12 81 VAL A C 1
ATOM 645 O O . VAL A 1 81 ? 21.878 0.476 -45.122 1.00 58.12 81 VAL A O 1
ATOM 648 N N . ASP A 1 82 ? 20.008 1.263 -44.165 1.00 57.19 82 ASP A N 1
ATOM 649 C CA . ASP A 1 82 ? 19.176 1.096 -45.371 1.00 57.19 82 ASP A CA 1
ATOM 650 C C . ASP A 1 82 ? 19.095 2.334 -46.282 1.00 57.19 82 ASP A C 1
ATOM 652 O O . ASP A 1 82 ? 18.885 2.197 -47.493 1.00 57.19 82 ASP A O 1
ATOM 656 N N . LEU A 1 83 ? 19.365 3.545 -45.777 1.00 58.06 83 LEU A N 1
ATOM 657 C CA . LEU A 1 83 ? 19.315 4.754 -46.613 1.00 58.06 83 LEU A CA 1
ATOM 658 C C . LEU A 1 83 ? 20.470 4.810 -47.635 1.00 58.06 83 LEU A C 1
ATOM 660 O O . LEU A 1 83 ? 20.302 5.292 -48.758 1.00 58.06 83 LEU A O 1
ATOM 664 N N . CYS A 1 84 ? 21.638 4.257 -47.285 1.00 56.06 84 CYS A N 1
ATOM 665 C CA . CYS A 1 84 ? 22.793 4.179 -48.186 1.00 56.06 84 CYS A CA 1
ATOM 666 C C . CYS A 1 84 ? 22.670 3.084 -49.264 1.00 56.06 84 CYS A C 1
ATOM 668 O O . CYS A 1 84 ? 23.349 3.162 -50.293 1.00 56.06 84 CYS A O 1
ATOM 670 N N . LYS A 1 85 ? 21.829 2.059 -49.056 1.00 57.66 85 LYS A N 1
ATOM 671 C CA . LYS A 1 85 ? 21.624 0.954 -50.011 1.00 57.66 85 LYS A CA 1
ATOM 672 C C . LYS A 1 85 ? 20.586 1.302 -51.077 1.00 57.66 85 LYS A C 1
ATOM 674 O O . LYS A 1 85 ? 20.793 0.948 -52.235 1.00 57.66 85 LYS A O 1
ATOM 679 N N . LEU A 1 86 ? 19.540 2.051 -50.717 1.00 54.91 86 LEU A N 1
ATOM 680 C CA . LEU A 1 86 ? 18.492 2.460 -51.657 1.00 54.91 86 LEU A CA 1
ATOM 681 C C . LEU A 1 86 ? 18.949 3.602 -52.585 1.00 54.91 86 LEU A C 1
ATOM 683 O O . LEU A 1 86 ? 18.723 3.545 -53.789 1.00 54.91 86 LEU A O 1
ATOM 687 N N . LYS A 1 87 ? 19.724 4.575 -52.077 1.00 58.09 87 LYS A N 1
ATOM 688 C CA . LYS A 1 87 ? 20.200 5.715 -52.888 1.00 58.09 87 LYS A CA 1
ATOM 689 C C . LYS A 1 87 ? 21.165 5.321 -54.020 1.00 58.09 87 LYS A C 1
ATOM 691 O O . LYS A 1 87 ? 21.361 6.093 -54.952 1.00 58.09 87 LYS A O 1
ATOM 696 N N . ARG A 1 88 ? 21.769 4.125 -53.963 1.00 54.19 88 ARG A N 1
ATOM 697 C CA . ARG A 1 88 ? 22.673 3.616 -55.011 1.00 54.19 88 ARG A CA 1
ATOM 698 C C . ARG A 1 88 ? 21.928 3.002 -56.206 1.00 54.19 88 ARG A C 1
ATOM 700 O O . ARG A 1 88 ? 22.524 2.906 -57.271 1.00 54.19 88 ARG A O 1
ATOM 707 N N . MET A 1 89 ? 20.666 2.595 -56.052 1.00 55.56 89 MET A N 1
ATOM 708 C CA . MET A 1 89 ? 19.876 2.027 -57.157 1.00 55.56 89 MET A CA 1
ATOM 709 C C . MET A 1 89 ? 19.114 3.080 -57.968 1.00 55.56 89 MET A C 1
ATOM 711 O O . MET A 1 89 ? 18.796 2.809 -59.117 1.00 55.56 89 MET A O 1
ATOM 715 N N . ASP A 1 90 ? 18.922 4.288 -57.431 1.00 61.50 90 ASP A N 1
ATOM 716 C CA . ASP A 1 90 ? 18.243 5.388 -58.136 1.00 61.50 90 ASP A CA 1
ATOM 717 C C . ASP A 1 90 ? 19.209 6.293 -58.938 1.00 61.50 90 ASP A C 1
ATOM 719 O O . ASP A 1 90 ? 18.824 7.366 -59.396 1.00 61.50 90 ASP A O 1
ATOM 723 N N . THR A 1 91 ? 20.487 5.904 -59.084 1.00 56.97 91 THR A N 1
ATOM 724 C CA . THR A 1 91 ? 21.502 6.668 -59.852 1.00 56.97 91 THR A CA 1
ATOM 725 C C . THR A 1 91 ? 22.089 5.889 -61.043 1.00 56.97 91 THR A C 1
ATOM 727 O O . THR A 1 91 ? 23.172 6.229 -61.520 1.00 56.97 91 THR A O 1
ATOM 730 N N . LEU A 1 92 ? 21.399 4.852 -61.532 1.00 48.91 92 LEU A N 1
ATOM 731 C CA . LEU A 1 92 ? 21.698 4.198 -62.815 1.00 48.91 92 LEU A CA 1
ATOM 732 C C . LEU A 1 92 ? 20.486 4.247 -63.744 1.00 48.91 92 LEU A C 1
ATOM 734 O O . LEU A 1 92 ? 19.376 3.940 -63.262 1.00 48.91 92 LEU A O 1
#

pLDDT: mean 87.21, std 15.1, range [48.91, 98.44]